Protein AF-A0A0S8FUJ8-F1 (afdb_monomer_lite)

Radius of gyration: 22.83 Å; chains: 1; bounding box: 37×49×66 Å

pLDDT: mean 75.45, std 20.71, range [38.09, 97.31]

Foldseek 3Di:
DPPVVVCCVVCVVVLVVPPDDFFWAQAFDWFWDDPVRCVVLVHDAFIFTQDGHPPGQCVVQVNDHGKTWQDKAHQGHRGPVSVRVSGTVQAQDWIWIWIADPSDIDITITGTHTDDPPPPPPPDPDPPDPDPDDPDDPVNSVVVVVVVVVVVVVVVVVVVVVVVVD

Structure (mmCIF, N/CA/C/O backbone):
data_AF-A0A0S8FUJ8-F1
#
_entry.id   AF-A0A0S8FUJ8-F1
#
loop_
_atom_site.group_PDB
_atom_site.id
_atom_site.type_symbol
_atom_site.label_atom_id
_atom_site.label_alt_id
_atom_site.label_comp_id
_atom_site.label_asym_id
_atom_site.label_entity_id
_atom_site.label_seq_id
_atom_site.pdbx_PDB_ins_code
_atom_site.Cartn_x
_atom_site.Cartn_y
_atom_site.Cartn_z
_atom_site.occupancy
_atom_site.B_iso_or_equiv
_atom_site.auth_seq_id
_atom_site.auth_comp_id
_atom_site.auth_asym_id
_atom_site.auth_atom_id
_atom_site.pdbx_PDB_model_num
ATOM 1 N N . MET A 1 1 ? -6.256 -7.601 49.699 1.00 46.50 1 MET A N 1
ATOM 2 C CA . MET A 1 1 ? -6.400 -6.475 48.744 1.00 46.50 1 MET A CA 1
ATOM 3 C C . MET A 1 1 ? -5.079 -6.134 48.022 1.00 46.50 1 MET A C 1
ATOM 5 O O . MET A 1 1 ? -4.686 -4.982 48.011 1.00 46.50 1 MET A O 1
ATOM 9 N N . ARG A 1 2 ? -4.360 -7.096 47.413 1.00 42.66 2 ARG A N 1
ATOM 10 C CA . ARG A 1 2 ? -3.079 -6.813 46.708 1.00 42.66 2 ARG A CA 1
ATOM 11 C C . ARG A 1 2 ? -3.031 -7.231 45.230 1.00 42.66 2 ARG A C 1
ATOM 13 O O . ARG A 1 2 ? -2.144 -6.788 44.520 1.00 42.66 2 ARG A O 1
ATOM 20 N N . ALA A 1 3 ? -3.993 -8.025 44.757 1.00 38.09 3 ALA A N 1
ATOM 21 C CA . ALA A 1 3 ? -4.018 -8.501 43.371 1.00 38.09 3 ALA A CA 1
ATOM 22 C C . ALA A 1 3 ? -4.646 -7.492 42.389 1.00 38.09 3 ALA A C 1
ATOM 24 O O . ALA A 1 3 ? -4.186 -7.374 41.260 1.00 38.09 3 ALA A O 1
ATOM 25 N N . ILE A 1 4 ? -5.650 -6.723 42.832 1.00 40.62 4 ILE A N 1
ATOM 26 C CA . ILE A 1 4 ? -6.388 -5.777 41.975 1.00 40.62 4 ILE A CA 1
ATOM 27 C C . ILE A 1 4 ? -5.452 -4.673 41.459 1.00 40.62 4 ILE A C 1
ATOM 29 O O . ILE A 1 4 ? -5.410 -4.412 40.265 1.00 40.62 4 ILE A O 1
ATOM 33 N N . THR A 1 5 ? -4.610 -4.106 42.327 1.00 41.88 5 THR A N 1
ATOM 34 C CA . THR A 1 5 ? -3.694 -3.010 41.973 1.00 41.88 5 THR A CA 1
ATOM 35 C C . THR A 1 5 ? -2.666 -3.402 40.908 1.00 41.88 5 THR A C 1
ATOM 37 O O . THR A 1 5 ? -2.362 -2.598 40.033 1.00 41.88 5 THR A O 1
ATOM 40 N N . ALA A 1 6 ? -2.143 -4.632 40.944 1.00 40.78 6 ALA A N 1
ATOM 41 C CA . ALA A 1 6 ? -1.142 -5.087 39.978 1.00 40.78 6 ALA A CA 1
ATOM 42 C C . ALA A 1 6 ? -1.737 -5.256 38.571 1.00 40.78 6 ALA A C 1
ATOM 44 O O . ALA A 1 6 ? -1.112 -4.859 37.589 1.00 40.78 6 ALA A O 1
ATOM 45 N N . VAL A 1 7 ? -2.966 -5.776 38.481 1.00 41.66 7 VAL A N 1
ATOM 46 C CA . VAL A 1 7 ? -3.680 -5.929 37.206 1.00 41.66 7 VAL A CA 1
ATOM 47 C C . VAL A 1 7 ? -4.051 -4.564 36.634 1.00 41.66 7 VAL A C 1
ATOM 49 O O . VAL A 1 7 ? -3.836 -4.342 35.449 1.00 41.66 7 VAL A O 1
ATOM 52 N N . THR A 1 8 ? -4.515 -3.613 37.453 1.00 50.84 8 THR A N 1
ATOM 53 C CA . THR A 1 8 ? -4.830 -2.258 36.975 1.00 50.84 8 THR A CA 1
ATOM 54 C C . THR A 1 8 ? -3.582 -1.529 36.471 1.00 50.84 8 THR A C 1
ATOM 56 O O . THR A 1 8 ? -3.623 -0.952 35.396 1.00 50.84 8 THR A O 1
ATOM 59 N N . VAL A 1 9 ? -2.444 -1.591 37.172 1.00 55.69 9 VAL A N 1
ATOM 60 C CA . VAL A 1 9 ? -1.209 -0.896 36.746 1.00 55.69 9 VAL A CA 1
ATOM 61 C C . VAL A 1 9 ? -0.618 -1.485 35.456 1.00 55.69 9 VAL A C 1
ATOM 63 O O . VAL A 1 9 ? -0.045 -0.743 34.663 1.00 55.69 9 VAL A O 1
ATOM 66 N N . LEU A 1 10 ? -0.783 -2.791 35.215 1.00 53.84 10 LEU A N 1
ATOM 67 C CA . LEU A 1 10 ? -0.338 -3.449 33.979 1.00 53.84 10 LEU A CA 1
ATOM 68 C C . LEU A 1 10 ? -1.333 -3.297 32.820 1.00 53.84 10 LEU A C 1
ATOM 70 O O . LEU A 1 10 ? -0.919 -3.092 31.680 1.00 53.84 10 LEU A O 1
ATOM 74 N N . ALA A 1 11 ? -2.635 -3.379 33.092 1.00 48.56 11 ALA A N 1
ATOM 75 C CA . ALA A 1 11 ? -3.671 -3.342 32.064 1.00 48.56 11 ALA A CA 1
ATOM 76 C C . ALA A 1 11 ? -4.066 -1.914 31.662 1.00 48.56 11 ALA A C 1
ATOM 78 O O . ALA A 1 11 ? -4.418 -1.694 30.510 1.00 48.56 11 ALA A O 1
ATOM 79 N N . PHE A 1 12 ? -3.982 -0.927 32.558 1.00 59.72 12 PHE A N 1
ATOM 80 C CA . PHE A 1 12 ? -4.395 0.458 32.288 1.00 59.72 12 PHE A CA 1
ATOM 81 C C . PHE A 1 12 ? -3.568 1.158 31.188 1.00 59.72 12 PHE A C 1
ATOM 83 O O . PHE A 1 12 ? -4.174 1.768 30.305 1.00 59.72 12 PHE A O 1
ATOM 90 N N . PRO A 1 13 ? -2.222 1.030 31.131 1.00 53.75 13 PRO A N 1
ATOM 91 C CA . PRO A 1 13 ? -1.442 1.544 30.003 1.00 53.75 13 PRO A CA 1
ATOM 92 C C . PRO A 1 13 ? -1.795 0.834 28.689 1.00 53.75 13 PRO A C 1
ATOM 94 O O . PRO A 1 13 ? -1.826 1.464 27.635 1.00 53.75 13 PRO A O 1
ATOM 97 N N . LEU A 1 14 ? -2.096 -0.468 28.755 1.00 49.81 14 LEU A N 1
ATOM 98 C CA . LEU A 1 14 ? -2.475 -1.277 27.597 1.00 49.81 14 LEU A CA 1
ATOM 99 C C . LEU A 1 14 ? -3.873 -0.906 27.072 1.00 49.81 14 LEU A C 1
ATOM 101 O O . LEU A 1 14 ? -4.075 -0.863 25.863 1.00 49.81 14 LEU A O 1
ATOM 105 N N . LEU A 1 15 ? -4.811 -0.581 27.968 1.00 53.75 15 LEU A N 1
ATOM 106 C CA . LEU A 1 15 ? -6.174 -0.149 27.645 1.00 53.75 15 LEU A CA 1
ATOM 107 C C . LEU A 1 15 ? -6.183 1.240 26.990 1.00 53.75 15 LEU A C 1
ATOM 109 O O . LEU A 1 15 ? -6.890 1.451 26.009 1.00 53.75 15 LEU A O 1
ATOM 113 N N . LEU A 1 16 ? -5.347 2.164 27.480 1.00 53.50 16 LEU A N 1
ATOM 114 C CA . LEU A 1 16 ? -5.144 3.481 26.864 1.00 53.50 16 LEU A CA 1
ATOM 115 C C . LEU A 1 16 ? -4.479 3.387 25.481 1.00 53.50 16 LEU A C 1
ATOM 117 O O . LEU A 1 16 ? -4.787 4.191 24.605 1.00 53.50 16 LEU A O 1
ATOM 121 N N . LEU A 1 17 ? -3.611 2.394 25.258 1.00 49.28 17 LEU A N 1
ATOM 122 C CA . LEU A 1 17 ? -3.077 2.077 23.925 1.00 49.28 17 LEU A CA 1
ATOM 123 C C . LEU A 1 17 ? -4.082 1.326 23.028 1.00 49.28 17 LEU A C 1
ATOM 125 O O . LEU A 1 17 ? -3.874 1.243 21.819 1.00 49.28 17 LEU A O 1
ATOM 129 N N . GLY A 1 18 ? -5.135 0.751 23.616 1.00 47.84 18 GLY A N 1
ATOM 130 C CA . GLY A 1 18 ? -6.070 -0.192 23.001 1.00 47.84 18 GLY A CA 1
ATOM 131 C C . GLY A 1 18 ? -7.392 0.411 22.526 1.00 47.84 18 GLY A C 1
ATOM 132 O O . GLY A 1 18 ? -8.315 -0.346 22.230 1.00 47.84 18 GLY A O 1
ATOM 133 N N . GLY A 1 19 ? -7.499 1.740 22.423 1.00 44.97 19 GLY A N 1
ATOM 134 C CA . GLY A 1 19 ? -8.555 2.399 21.649 1.00 44.97 19 GLY A CA 1
ATOM 135 C C . GLY A 1 19 ? -8.386 2.065 20.168 1.00 44.97 19 GLY A C 1
ATOM 136 O O . GLY A 1 19 ? -7.827 2.846 19.405 1.00 44.97 19 GLY A O 1
ATOM 137 N N . GLN A 1 20 ? -8.759 0.848 19.782 1.00 53.94 20 GLN A N 1
ATOM 138 C CA . GLN A 1 20 ? -8.547 0.344 18.438 1.00 53.94 20 GLN A CA 1
ATOM 139 C C . GLN A 1 20 ? -9.695 0.815 17.547 1.00 53.94 20 GLN A C 1
ATOM 141 O O . GLN A 1 20 ? -10.720 0.154 17.412 1.00 53.94 20 GLN A O 1
ATOM 146 N N . GLU A 1 21 ? -9.522 2.006 16.981 1.00 55.94 21 GLU A N 1
ATOM 147 C CA . GLU A 1 21 ? -10.355 2.492 15.886 1.00 55.94 21 GLU A CA 1
ATOM 148 C C . GLU A 1 21 ? -10.234 1.555 14.675 1.00 55.94 21 GLU A C 1
ATOM 150 O O . GLU A 1 21 ? -9.186 0.946 14.441 1.00 55.94 21 GLU A O 1
ATOM 155 N N . ALA A 1 22 ? -11.321 1.446 13.912 1.00 63.00 22 ALA A N 1
ATOM 156 C CA . ALA A 1 22 ? -11.386 0.747 12.638 1.00 63.00 22 ALA A CA 1
ATOM 157 C C . ALA A 1 22 ? -10.220 1.157 11.725 1.00 63.00 22 ALA A C 1
ATOM 159 O O . ALA A 1 22 ? -10.134 2.309 11.298 1.00 63.00 22 ALA A O 1
ATOM 160 N N . VAL A 1 23 ? -9.316 0.222 11.417 1.00 79.00 23 VAL A N 1
ATOM 161 C CA . VAL A 1 23 ? -8.147 0.513 10.578 1.00 79.00 23 VAL A CA 1
ATOM 162 C C . VAL A 1 23 ? -8.445 0.102 9.143 1.00 79.00 23 VAL A C 1
ATOM 164 O O . VAL A 1 23 ? -8.810 -1.047 8.876 1.00 79.00 23 VAL A O 1
ATOM 167 N N . GLY A 1 24 ? -8.249 1.023 8.202 1.00 84.94 24 GLY A N 1
ATOM 168 C CA . GLY A 1 24 ? -8.349 0.703 6.784 1.00 84.94 24 GLY A CA 1
ATOM 169 C C . GLY A 1 24 ? -7.288 -0.311 6.342 1.00 84.94 24 GLY A C 1
ATOM 170 O O . GLY A 1 24 ? -6.129 -0.298 6.773 1.00 84.94 24 GLY A O 1
ATOM 171 N N . TYR A 1 25 ? -7.702 -1.221 5.469 1.00 89.56 25 TYR A N 1
ATOM 172 C CA . TYR A 1 25 ? -6.929 -2.364 5.008 1.00 89.56 25 TYR A CA 1
ATOM 173 C C . TYR A 1 25 ? -6.922 -2.427 3.485 1.00 89.56 25 TYR A C 1
ATOM 175 O O . TYR A 1 25 ? -7.954 -2.306 2.833 1.00 89.56 25 TYR A O 1
ATOM 183 N N . LEU A 1 26 ? -5.725 -2.628 2.928 1.00 92.62 26 LEU A N 1
ATOM 184 C CA . LEU A 1 26 ? -5.493 -2.775 1.489 1.00 92.62 26 LEU A CA 1
ATOM 185 C C . LEU A 1 26 ? -5.261 -4.242 1.085 1.00 92.62 26 LEU A C 1
ATOM 187 O O . LEU A 1 26 ? -5.658 -4.650 0.001 1.00 92.62 26 LEU A O 1
ATOM 191 N N . GLY A 1 27 ? -4.642 -5.038 1.964 1.00 92.31 27 GLY A N 1
ATOM 192 C CA . GLY A 1 27 ? -4.345 -6.456 1.729 1.00 92.31 27 GLY A CA 1
ATOM 193 C C . GLY A 1 27 ? -3.166 -6.739 0.807 1.00 92.31 27 GLY A C 1
ATOM 194 O O . GLY A 1 27 ? -3.229 -7.608 -0.057 1.00 92.31 27 GLY A O 1
ATOM 195 N N . VAL A 1 28 ? -2.056 -6.040 1.041 1.00 94.62 28 VAL A N 1
ATOM 196 C CA . VAL A 1 28 ? -0.770 -6.299 0.385 1.00 94.62 28 VAL A CA 1
ATOM 197 C C . VAL A 1 28 ? 0.331 -6.526 1.414 1.00 94.62 28 VAL A C 1
ATOM 199 O O . VAL A 1 28 ? 0.330 -5.917 2.485 1.00 94.62 28 VAL A O 1
ATOM 202 N N . SER A 1 29 ? 1.285 -7.385 1.068 1.00 92.94 29 SER A N 1
ATOM 203 C CA . SER A 1 29 ? 2.597 -7.431 1.712 1.00 92.94 29 SER A CA 1
ATOM 204 C C . SER A 1 29 ? 3.590 -6.699 0.819 1.00 92.94 29 SER A C 1
ATOM 206 O O . SER A 1 29 ? 3.636 -6.947 -0.388 1.00 92.94 29 SER A O 1
ATOM 208 N N . THR A 1 30 ? 4.364 -5.787 1.401 1.00 94.06 30 THR A N 1
ATOM 209 C CA . THR A 1 30 ? 5.254 -4.899 0.648 1.00 94.06 30 THR A CA 1
ATOM 210 C C . THR A 1 30 ? 6.602 -4.740 1.333 1.00 94.06 30 THR A C 1
ATOM 212 O O . THR A 1 30 ? 6.652 -4.722 2.565 1.00 94.06 30 THR A O 1
ATOM 215 N N . HIS A 1 31 ? 7.648 -4.464 0.559 1.00 92.38 31 HIS A N 1
ATOM 216 C CA . HIS A 1 31 ? 8.916 -3.940 1.072 1.00 92.38 31 HIS A CA 1
ATOM 217 C C . HIS A 1 31 ? 9.294 -2.624 0.379 1.00 92.38 31 HIS A C 1
ATOM 219 O O . HIS A 1 31 ? 8.746 -2.263 -0.663 1.00 92.38 31 HIS A O 1
ATOM 225 N N . GLY A 1 32 ? 10.204 -1.865 0.991 1.00 91.50 32 GLY A N 1
ATOM 226 C CA . GLY A 1 32 ? 10.718 -0.625 0.406 1.00 91.50 32 GLY A CA 1
ATOM 227 C C . GLY A 1 32 ? 11.677 -0.894 -0.752 1.00 91.50 32 GLY A C 1
ATOM 228 O O . GLY A 1 32 ? 12.358 -1.915 -0.773 1.00 91.50 32 GLY A O 1
ATOM 229 N N . LEU A 1 33 ? 11.766 0.029 -1.705 1.00 91.12 33 LEU A N 1
ATOM 230 C CA . LEU A 1 33 ? 12.686 -0.113 -2.833 1.00 91.12 33 LEU A CA 1
ATOM 231 C C . LEU A 1 33 ? 14.152 0.037 -2.400 1.00 91.12 33 LEU A C 1
ATOM 233 O O . LEU A 1 33 ? 14.511 0.932 -1.634 1.00 91.12 33 LEU A O 1
ATOM 237 N N . SER A 1 34 ? 15.022 -0.806 -2.954 1.00 91.62 34 SER A N 1
ATOM 238 C CA . SER A 1 34 ? 16.472 -0.637 -2.840 1.00 91.62 34 SER A CA 1
ATOM 239 C C . SER A 1 34 ? 16.950 0.504 -3.742 1.00 91.62 34 SER A C 1
ATOM 241 O O . SER A 1 34 ? 16.268 0.895 -4.688 1.00 91.62 34 SER A O 1
ATOM 243 N N . GLU A 1 35 ? 18.143 1.037 -3.475 1.00 92.31 35 GLU A N 1
ATOM 244 C CA . GLU A 1 35 ? 18.764 2.060 -4.331 1.00 92.31 35 GLU A CA 1
ATOM 245 C C . GLU A 1 35 ? 18.879 1.592 -5.791 1.00 92.31 35 GLU A C 1
ATOM 247 O O . GLU A 1 35 ? 18.461 2.290 -6.708 1.00 92.31 35 GLU A O 1
ATOM 252 N N . ALA A 1 36 ? 19.354 0.362 -6.004 1.00 91.69 36 ALA A N 1
ATOM 253 C CA . ALA A 1 36 ? 19.497 -0.207 -7.340 1.00 91.69 36 ALA A CA 1
ATOM 254 C C . ALA A 1 36 ? 18.154 -0.311 -8.085 1.00 91.69 36 ALA A C 1
ATOM 256 O O . ALA A 1 36 ? 18.101 -0.032 -9.280 1.00 91.69 36 ALA A O 1
ATOM 257 N N . MET A 1 37 ? 17.067 -0.674 -7.391 1.00 90.50 37 MET A N 1
ATOM 258 C CA . MET A 1 37 ? 15.729 -0.727 -7.993 1.00 90.50 37 MET A CA 1
ATOM 259 C C . MET A 1 37 ? 15.228 0.660 -8.396 1.00 90.50 37 MET A C 1
ATOM 261 O O . MET A 1 37 ? 14.671 0.807 -9.480 1.00 90.50 37 MET A O 1
ATOM 265 N N . ARG A 1 38 ? 15.446 1.671 -7.549 1.00 91.44 38 ARG A N 1
ATOM 266 C CA . ARG A 1 38 ? 15.052 3.057 -7.833 1.00 91.44 38 ARG A CA 1
ATOM 267 C C . ARG A 1 38 ? 15.748 3.600 -9.076 1.00 91.44 38 ARG A C 1
ATOM 269 O O . ARG A 1 38 ? 15.081 4.113 -9.967 1.00 91.44 38 ARG A O 1
ATOM 276 N N . ILE A 1 39 ? 17.060 3.382 -9.176 1.00 91.25 39 ILE A N 1
ATOM 277 C CA . ILE A 1 39 ? 17.860 3.773 -10.344 1.00 91.25 39 ILE A CA 1
ATOM 278 C C . ILE A 1 39 ? 17.413 3.010 -11.599 1.00 91.25 39 ILE A C 1
ATOM 280 O O . ILE A 1 39 ? 17.224 3.611 -12.650 1.00 91.25 39 ILE A O 1
ATOM 284 N N . ALA A 1 40 ? 17.227 1.689 -11.508 1.00 90.19 40 ALA A N 1
ATOM 285 C CA . ALA A 1 40 ? 16.892 0.862 -12.669 1.00 90.19 40 ALA A CA 1
ATOM 286 C C . ALA A 1 40 ? 15.485 1.128 -13.231 1.00 90.19 40 ALA A C 1
ATOM 288 O O . ALA A 1 40 ? 15.250 0.907 -14.418 1.00 90.19 40 ALA A O 1
ATOM 289 N N . LEU A 1 41 ? 14.549 1.553 -12.380 1.00 88.69 41 LEU A N 1
ATOM 290 C CA . LEU A 1 41 ? 13.153 1.788 -12.749 1.00 88.69 41 LEU A CA 1
ATOM 291 C C . LEU A 1 41 ? 12.816 3.268 -12.953 1.00 88.69 41 LEU A C 1
ATOM 293 O O . LEU A 1 41 ? 11.692 3.549 -13.361 1.00 88.69 41 LEU A O 1
ATOM 297 N N . ASP A 1 42 ? 13.765 4.173 -12.691 1.00 90.31 42 ASP A N 1
ATOM 298 C CA . ASP A 1 42 ? 13.577 5.630 -12.711 1.00 90.31 42 ASP A CA 1
ATOM 299 C C . ASP A 1 42 ? 12.412 6.072 -11.801 1.00 90.31 42 ASP A C 1
ATOM 301 O O . ASP A 1 42 ? 11.466 6.748 -12.206 1.00 90.31 42 ASP A O 1
ATOM 305 N N . ILE A 1 43 ? 12.437 5.585 -10.553 1.00 89.75 43 ILE A N 1
ATOM 306 C CA . ILE A 1 43 ? 11.412 5.845 -9.534 1.00 89.75 43 ILE A CA 1
ATOM 307 C C . ILE A 1 43 ? 12.088 6.297 -8.238 1.00 89.75 43 ILE A C 1
ATOM 309 O O . ILE A 1 43 ? 12.848 5.544 -7.636 1.00 89.75 43 ILE A O 1
ATOM 313 N N . ASP A 1 44 ? 11.739 7.488 -7.750 1.00 89.62 44 ASP A N 1
ATOM 314 C CA . ASP A 1 44 ? 12.356 8.074 -6.549 1.00 89.62 44 ASP A CA 1
ATOM 315 C C . ASP A 1 44 ? 11.947 7.382 -5.239 1.00 89.62 44 ASP A C 1
ATOM 317 O O . ASP A 1 44 ? 12.724 7.303 -4.282 1.00 89.62 44 ASP A O 1
ATOM 321 N N . HIS A 1 45 ? 10.699 6.916 -5.170 1.00 92.31 45 HIS A N 1
ATOM 322 C CA . HIS A 1 45 ? 10.063 6.429 -3.951 1.00 92.31 45 HIS A CA 1
ATOM 323 C C . HIS A 1 45 ? 8.975 5.404 -4.261 1.00 92.31 45 HIS A C 1
ATOM 325 O O . HIS A 1 45 ? 8.415 5.377 -5.354 1.00 92.31 45 HIS A O 1
ATOM 331 N N . GLY A 1 46 ? 8.656 4.566 -3.282 1.00 94.31 46 GLY A N 1
ATOM 332 C CA . GLY A 1 46 ? 7.609 3.570 -3.428 1.00 94.31 46 GLY A CA 1
ATOM 333 C C . GLY A 1 46 ? 7.819 2.376 -2.521 1.00 94.31 46 GLY A C 1
ATOM 334 O O . GLY A 1 46 ? 8.877 2.188 -1.911 1.00 94.31 46 GLY A O 1
ATOM 335 N N . VAL A 1 47 ? 6.808 1.521 -2.498 1.00 96.38 47 VAL A N 1
ATOM 336 C CA . VAL A 1 47 ? 6.913 0.169 -1.955 1.00 96.38 47 VAL A CA 1
ATOM 337 C C . VAL A 1 47 ? 6.520 -0.834 -3.025 1.00 96.38 47 VAL A C 1
ATOM 339 O O . VAL A 1 47 ? 5.539 -0.631 -3.740 1.00 96.38 47 VAL A O 1
ATOM 342 N N . ILE A 1 48 ? 7.291 -1.907 -3.149 1.00 95.75 48 ILE A N 1
ATOM 343 C CA . ILE A 1 48 ? 7.011 -2.987 -4.093 1.00 95.75 48 ILE A CA 1
ATOM 344 C C . ILE A 1 48 ? 6.130 -4.044 -3.429 1.00 95.75 48 ILE A C 1
ATOM 346 O O . ILE A 1 48 ? 6.332 -4.404 -2.267 1.00 95.75 48 ILE A O 1
ATOM 350 N N . VAL A 1 49 ? 5.136 -4.525 -4.169 1.00 96.81 49 VAL A N 1
ATOM 351 C CA . VAL A 1 49 ? 4.193 -5.558 -3.743 1.00 96.81 49 VAL A CA 1
ATOM 352 C C . VAL A 1 49 ? 4.837 -6.930 -3.907 1.00 96.81 49 VAL A C 1
ATOM 354 O O . VAL A 1 49 ? 5.112 -7.372 -5.020 1.00 96.81 49 VAL A O 1
ATOM 357 N N . GLU A 1 50 ? 5.042 -7.630 -2.795 1.00 95.69 50 GLU A N 1
ATOM 358 C CA . GLU A 1 50 ? 5.536 -9.015 -2.777 1.00 95.69 50 GLU A CA 1
ATOM 359 C C . GLU A 1 50 ? 4.401 -10.030 -2.855 1.00 95.69 50 GLU A C 1
ATOM 361 O O . GLU A 1 50 ? 4.558 -11.125 -3.392 1.00 95.69 50 GLU A O 1
ATOM 366 N N . ARG A 1 51 ? 3.258 -9.682 -2.259 1.00 95.06 51 ARG A N 1
ATOM 367 C CA . ARG A 1 51 ? 2.090 -10.551 -2.173 1.00 95.06 51 ARG A CA 1
ATOM 368 C C . ARG A 1 51 ? 0.823 -9.718 -2.129 1.00 95.06 51 ARG A C 1
ATOM 370 O O . ARG A 1 51 ? 0.756 -8.723 -1.408 1.00 95.06 51 ARG A O 1
ATOM 377 N N . VAL A 1 52 ? -0.193 -10.197 -2.829 1.00 96.19 52 VAL A N 1
ATOM 378 C CA . VAL A 1 52 ? -1.573 -9.732 -2.710 1.00 96.19 52 VAL A CA 1
ATOM 379 C C . VAL A 1 52 ? -2.348 -10.799 -1.941 1.00 96.19 52 VAL A C 1
ATOM 381 O O . VAL A 1 52 ? -2.157 -11.989 -2.183 1.00 96.19 52 VAL A O 1
ATOM 384 N N . HIS A 1 53 ? -3.123 -10.386 -0.941 1.00 93.50 53 HIS A N 1
ATOM 385 C CA . HIS A 1 53 ? -3.913 -11.304 -0.116 1.00 93.50 53 HIS A CA 1
ATOM 386 C C . HIS A 1 53 ? -5.211 -11.642 -0.861 1.00 93.50 53 HIS A C 1
ATOM 388 O O . HIS A 1 53 ? -5.800 -10.752 -1.476 1.00 93.50 53 HIS A O 1
ATOM 394 N N . GLU A 1 54 ? -5.651 -12.897 -0.802 1.00 91.69 54 GLU A N 1
ATOM 395 C CA . GLU A 1 54 ? -6.920 -13.331 -1.403 1.00 91.69 54 GLU A CA 1
ATOM 396 C C . GLU A 1 54 ? -8.107 -12.581 -0.776 1.00 91.69 54 GLU A C 1
ATOM 398 O O . GLU A 1 54 ? -8.064 -12.191 0.397 1.00 91.69 54 GLU A O 1
ATOM 403 N N . ASP A 1 55 ? -9.140 -12.325 -1.579 1.00 90.12 55 ASP A N 1
ATOM 404 C CA . ASP A 1 55 ? -10.361 -11.583 -1.238 1.00 90.12 55 ASP A CA 1
ATOM 405 C C . ASP A 1 55 ? -10.136 -10.133 -0.766 1.00 90.12 55 ASP A C 1
ATOM 407 O O . ASP A 1 55 ? -11.062 -9.450 -0.294 1.00 90.12 55 ASP A O 1
ATOM 411 N N . SER A 1 56 ? -8.919 -9.614 -0.938 1.00 93.81 56 SER A N 1
ATOM 412 C CA . SER A 1 56 ? -8.538 -8.284 -0.475 1.00 93.81 56 SER A CA 1
ATOM 413 C C . SER A 1 56 ? -9.004 -7.150 -1.396 1.00 93.81 56 SER A C 1
ATOM 415 O O . SER A 1 56 ? -9.252 -7.346 -2.590 1.00 93.81 56 SER A O 1
ATOM 417 N N . PRO A 1 57 ? -9.067 -5.911 -0.874 1.00 95.00 57 PRO A N 1
ATOM 418 C CA . PRO A 1 57 ? -9.239 -4.709 -1.689 1.00 95.00 57 PRO A CA 1
ATOM 419 C C . PRO A 1 57 ? -8.242 -4.582 -2.844 1.00 95.00 57 PRO A C 1
ATOM 421 O O . PRO A 1 57 ? -8.629 -4.219 -3.955 1.00 95.00 57 PRO A O 1
ATOM 424 N N . ALA A 1 58 ? -6.968 -4.897 -2.602 1.00 95.81 58 ALA A N 1
ATOM 425 C CA . ALA A 1 58 ? -5.929 -4.850 -3.622 1.00 95.81 58 ALA A CA 1
ATOM 426 C C . ALA A 1 58 ? -6.164 -5.873 -4.740 1.00 95.81 58 ALA A C 1
ATOM 428 O O . ALA A 1 58 ? -6.038 -5.525 -5.915 1.00 95.81 58 ALA A O 1
ATOM 429 N N . GLU A 1 59 ? -6.563 -7.101 -4.401 1.00 96.00 59 GLU A N 1
ATOM 430 C CA . GLU A 1 59 ? -6.902 -8.123 -5.397 1.00 96.00 59 GLU A CA 1
ATOM 431 C C . GLU A 1 59 ? -8.085 -7.680 -6.263 1.00 96.00 59 GLU A C 1
ATOM 433 O O . GLU A 1 59 ? -7.997 -7.681 -7.492 1.00 96.00 59 GLU A O 1
ATOM 438 N N . LYS A 1 60 ? -9.160 -7.189 -5.634 1.00 95.44 60 LYS A N 1
ATOM 439 C CA . LYS A 1 60 ? -10.359 -6.683 -6.327 1.00 95.44 60 LYS A CA 1
ATOM 440 C C . LYS A 1 60 ? -10.055 -5.491 -7.240 1.00 95.44 60 LYS A C 1
ATOM 442 O O . LYS A 1 60 ? -10.720 -5.304 -8.256 1.00 95.44 60 LYS A O 1
ATOM 447 N N . ALA A 1 61 ? -9.036 -4.697 -6.910 1.00 95.12 61 ALA A N 1
ATOM 448 C CA . ALA A 1 61 ? -8.541 -3.602 -7.744 1.00 95.12 61 ALA A CA 1
ATOM 449 C C . ALA A 1 61 ? -7.599 -4.051 -8.887 1.00 95.12 61 ALA A C 1
ATOM 451 O O . ALA A 1 61 ? -7.214 -3.246 -9.753 1.00 95.12 61 ALA A O 1
ATOM 452 N N . GLY A 1 62 ? -7.222 -5.331 -8.918 1.00 95.69 62 GLY A N 1
ATOM 453 C CA . GLY A 1 62 ? -6.294 -5.902 -9.890 1.00 95.69 62 GLY A CA 1
ATOM 454 C C . GLY A 1 62 ? -4.848 -5.461 -9.668 1.00 95.69 62 GLY A C 1
ATOM 455 O O . GLY A 1 62 ? -4.133 -5.195 -10.642 1.00 95.69 62 GLY A O 1
ATOM 456 N N . VAL A 1 63 ? -4.443 -5.302 -8.406 1.00 97.06 63 VAL A N 1
ATOM 457 C CA . VAL A 1 63 ? -3.032 -5.186 -8.013 1.00 97.06 63 VAL A CA 1
ATOM 458 C C . VAL A 1 63 ? -2.357 -6.535 -8.220 1.00 97.06 63 VAL A C 1
ATOM 460 O O . VAL A 1 63 ? -2.956 -7.579 -7.977 1.00 97.06 63 VAL A O 1
ATOM 463 N N . GLU A 1 64 ? -1.108 -6.511 -8.663 1.00 97.06 64 GLU A N 1
ATOM 464 C CA . GLU A 1 64 ? -0.314 -7.706 -8.933 1.00 97.06 64 GLU A CA 1
ATOM 465 C C . GLU A 1 64 ? 1.016 -7.661 -8.177 1.00 97.06 64 GLU A C 1
ATOM 467 O O . GLU A 1 64 ? 1.517 -6.603 -7.787 1.00 97.06 64 GLU A O 1
ATOM 472 N N . VAL A 1 65 ? 1.614 -8.837 -7.988 1.00 96.81 65 VAL A N 1
ATOM 473 C CA . VAL A 1 65 ? 2.980 -8.951 -7.471 1.00 96.81 65 VAL A CA 1
ATOM 474 C C . VAL A 1 65 ? 3.949 -8.257 -8.432 1.00 96.81 65 VAL A C 1
ATOM 476 O O . VAL A 1 65 ? 3.879 -8.443 -9.647 1.00 96.81 65 VAL A O 1
ATOM 479 N N . GLY A 1 66 ? 4.863 -7.464 -7.876 1.00 94.62 66 GLY A N 1
ATOM 480 C CA . GLY A 1 66 ? 5.808 -6.642 -8.630 1.00 94.62 66 GLY A CA 1
ATOM 481 C C . GLY A 1 66 ? 5.302 -5.236 -8.963 1.00 94.62 66 GLY A C 1
ATOM 482 O O . GLY A 1 66 ? 6.071 -4.444 -9.508 1.00 94.62 66 GLY A O 1
ATOM 483 N N . ASP A 1 67 ? 4.057 -4.895 -8.620 1.00 96.81 67 ASP A N 1
ATOM 484 C CA . ASP A 1 67 ? 3.603 -3.506 -8.658 1.00 96.81 67 ASP A CA 1
ATOM 485 C C . ASP A 1 67 ? 4.355 -2.659 -7.637 1.00 96.81 67 ASP A C 1
ATOM 487 O O . ASP A 1 67 ? 4.620 -3.098 -6.519 1.00 96.81 67 ASP A O 1
ATOM 491 N N . ILE A 1 68 ? 4.649 -1.415 -8.002 1.00 96.94 68 ILE A N 1
ATOM 492 C CA . ILE A 1 68 ? 5.238 -0.436 -7.090 1.00 96.94 68 ILE A CA 1
ATOM 493 C C . ILE A 1 68 ? 4.194 0.618 -6.774 1.00 96.94 68 ILE A C 1
ATOM 495 O O . ILE A 1 68 ? 3.791 1.370 -7.657 1.00 96.94 68 ILE A O 1
ATOM 499 N N . ILE A 1 69 ? 3.767 0.690 -5.519 1.00 97.31 69 ILE A N 1
ATOM 500 C CA . ILE A 1 69 ? 2.815 1.691 -5.037 1.00 97.31 69 ILE A CA 1
ATOM 501 C C . ILE A 1 69 ? 3.599 2.942 -4.655 1.00 97.31 69 ILE A C 1
ATOM 503 O O . ILE A 1 69 ? 4.494 2.873 -3.813 1.00 97.31 69 ILE A O 1
ATOM 507 N N . THR A 1 70 ? 3.251 4.079 -5.253 1.00 96.50 70 THR A N 1
ATOM 508 C CA . THR A 1 70 ? 3.959 5.352 -5.027 1.00 96.50 70 THR A CA 1
ATOM 509 C C . THR A 1 70 ? 3.081 6.425 -4.398 1.00 96.50 70 THR A C 1
ATOM 511 O O . THR A 1 70 ? 3.595 7.325 -3.737 1.00 96.50 70 THR A O 1
ATOM 514 N N . LYS A 1 71 ? 1.753 6.339 -4.549 1.00 96.75 71 LYS A N 1
ATOM 515 C CA . LYS A 1 71 ? 0.826 7.346 -4.015 1.00 96.75 71 LYS A CA 1
ATOM 516 C C . LYS A 1 71 ? -0.563 6.760 -3.743 1.00 96.75 71 LYS A C 1
ATOM 518 O O . LYS A 1 71 ? -1.037 5.933 -4.524 1.00 96.75 71 LYS A O 1
ATOM 523 N N . ILE A 1 72 ? -1.210 7.206 -2.669 1.00 95.81 72 ILE A N 1
ATOM 524 C CA . ILE A 1 72 ? -2.618 6.936 -2.333 1.00 95.81 72 ILE A CA 1
ATOM 525 C C . ILE A 1 72 ? -3.315 8.291 -2.180 1.00 95.81 72 ILE A C 1
ATOM 527 O O . ILE A 1 72 ? -2.968 9.054 -1.287 1.00 95.81 72 ILE A O 1
ATOM 531 N N . ASP A 1 73 ? -4.264 8.602 -3.059 1.00 93.81 73 ASP A N 1
ATOM 532 C CA . ASP A 1 73 ? -4.860 9.935 -3.224 1.00 93.81 73 ASP A CA 1
ATOM 533 C C . ASP A 1 73 ? -3.800 11.023 -3.317 1.00 93.81 73 ASP A C 1
ATOM 535 O O . ASP A 1 73 ? -3.135 11.083 -4.344 1.00 93.81 73 ASP A O 1
ATOM 539 N N . ASP A 1 74 ? -3.615 11.832 -2.271 1.00 92.56 74 ASP A N 1
ATOM 540 C CA . ASP A 1 74 ? -2.605 12.885 -2.173 1.00 92.56 74 ASP A CA 1
ATOM 541 C C . ASP A 1 74 ? -1.354 12.481 -1.377 1.00 92.56 74 ASP A C 1
ATOM 543 O O . ASP A 1 74 ? -0.323 13.152 -1.477 1.00 92.56 74 ASP A O 1
ATOM 547 N N . ASP A 1 75 ? -1.395 11.344 -0.682 1.00 93.44 75 ASP A N 1
ATOM 548 C CA . ASP A 1 75 ? -0.342 10.868 0.211 1.00 93.44 75 ASP A CA 1
ATOM 549 C C . ASP A 1 75 ? 0.747 10.095 -0.544 1.00 93.44 75 ASP A C 1
ATOM 551 O O . ASP A 1 75 ? 0.499 9.050 -1.155 1.00 93.44 75 ASP A O 1
ATOM 555 N N . LEU A 1 76 ? 1.986 10.590 -0.474 1.00 94.75 76 LEU A N 1
ATOM 556 C CA . LEU A 1 76 ? 3.154 9.909 -1.035 1.00 94.75 76 LEU A CA 1
ATOM 557 C C . LEU A 1 76 ? 3.521 8.673 -0.208 1.00 94.75 76 LEU A C 1
ATOM 559 O O . LEU A 1 76 ? 3.666 8.729 1.017 1.00 94.75 76 LEU A O 1
ATOM 563 N N . VAL A 1 77 ? 3.740 7.559 -0.900 1.00 95.44 77 VAL A N 1
ATOM 564 C CA . VAL A 1 77 ? 4.114 6.280 -0.298 1.00 95.44 77 VAL A CA 1
ATOM 565 C C . VAL A 1 77 ? 5.613 6.073 -0.464 1.00 95.44 77 VAL A C 1
ATOM 567 O O . VAL A 1 77 ? 6.076 5.483 -1.433 1.00 95.44 77 VAL A O 1
ATOM 570 N N . ASN A 1 78 ? 6.383 6.571 0.501 1.00 91.50 78 ASN A N 1
ATOM 571 C CA . ASN A 1 78 ? 7.845 6.441 0.482 1.00 91.50 78 ASN A CA 1
ATOM 572 C C . ASN A 1 78 ? 8.341 5.141 1.121 1.00 91.50 78 ASN A C 1
ATOM 574 O O . ASN A 1 78 ? 9.415 4.650 0.789 1.00 91.50 78 ASN A O 1
ATOM 578 N N . ASP A 1 79 ? 7.570 4.607 2.065 1.00 89.00 79 ASP A N 1
ATOM 579 C CA . ASP A 1 79 ? 7.889 3.392 2.795 1.00 89.00 79 ASP A CA 1
ATOM 580 C C . ASP A 1 79 ? 6.607 2.683 3.260 1.00 89.00 79 ASP A C 1
ATOM 582 O O . ASP A 1 79 ? 5.482 3.172 3.104 1.00 89.00 79 ASP A O 1
ATOM 586 N N . TYR A 1 80 ? 6.782 1.513 3.875 1.00 85.88 80 TYR A N 1
ATOM 587 C CA . TYR A 1 80 ? 5.673 0.732 4.419 1.00 85.88 80 TYR A CA 1
ATOM 588 C C . TYR A 1 80 ? 4.872 1.500 5.486 1.00 85.88 80 TYR A C 1
ATOM 590 O O . TYR A 1 80 ? 3.654 1.347 5.589 1.00 85.88 80 TYR A O 1
ATOM 598 N N . LYS A 1 81 ? 5.526 2.358 6.280 1.00 87.81 81 LYS A N 1
ATOM 599 C CA . LYS A 1 81 ? 4.856 3.143 7.327 1.00 87.81 81 LYS A CA 1
ATOM 600 C C . LYS A 1 81 ? 3.982 4.241 6.725 1.00 87.81 81 LYS A C 1
ATOM 602 O O . LYS A 1 81 ? 2.952 4.572 7.308 1.00 87.81 81 LYS A O 1
ATOM 607 N N . ALA A 1 82 ? 4.391 4.831 5.608 1.00 90.81 82 ALA A N 1
ATOM 608 C CA . ALA A 1 82 ? 3.628 5.804 4.843 1.00 90.81 82 ALA A CA 1
ATOM 609 C C . ALA A 1 82 ? 2.404 5.136 4.218 1.00 90.81 82 ALA A C 1
ATOM 611 O O . ALA A 1 82 ? 1.299 5.625 4.430 1.00 90.81 82 ALA A O 1
ATOM 612 N N . LEU A 1 83 ? 2.575 3.966 3.584 1.00 91.50 83 LEU A N 1
ATOM 613 C CA . LEU A 1 83 ? 1.449 3.180 3.070 1.00 91.50 83 LEU A CA 1
ATOM 614 C C . LEU A 1 83 ? 0.438 2.878 4.180 1.00 91.50 83 LEU A C 1
ATOM 616 O O . LEU A 1 83 ? -0.748 3.157 4.030 1.00 91.50 83 LEU A O 1
ATOM 620 N N . LYS A 1 84 ? 0.914 2.359 5.321 1.00 89.44 84 LYS A N 1
ATOM 621 C CA . LYS A 1 84 ? 0.058 2.033 6.467 1.00 89.44 84 LYS A CA 1
ATOM 622 C C . LYS A 1 84 ? -0.715 3.256 6.966 1.00 89.44 84 LYS A C 1
ATOM 624 O O . LYS A 1 84 ? -1.900 3.135 7.245 1.00 89.44 84 LYS A O 1
ATOM 629 N N . ARG A 1 85 ? -0.070 4.420 7.081 1.00 88.88 85 ARG A N 1
ATOM 630 C CA . ARG A 1 85 ? -0.730 5.664 7.514 1.00 88.88 85 ARG A CA 1
ATOM 631 C C . ARG A 1 85 ? -1.772 6.152 6.511 1.00 88.88 85 ARG A C 1
ATOM 633 O O . ARG A 1 85 ? -2.850 6.540 6.941 1.00 88.88 85 ARG A O 1
ATOM 640 N N . ALA A 1 86 ? -1.470 6.083 5.215 1.00 89.81 86 ALA A N 1
ATOM 641 C CA . ALA A 1 86 ? -2.374 6.523 4.154 1.00 89.81 86 ALA A CA 1
ATOM 642 C C . ALA A 1 86 ? -3.684 5.717 4.120 1.00 89.81 86 ALA A C 1
ATOM 644 O O . ALA A 1 86 ? -4.731 6.256 3.779 1.00 89.81 86 ALA A O 1
ATOM 645 N N . VAL A 1 87 ? -3.640 4.436 4.506 1.00 91.06 87 VAL A N 1
ATOM 646 C CA . VAL A 1 87 ? -4.835 3.575 4.535 1.00 91.06 87 VAL A CA 1
ATOM 647 C C . VAL A 1 87 ? -5.516 3.528 5.905 1.00 91.06 87 VAL A C 1
ATOM 649 O O . VAL A 1 87 ? -6.724 3.340 5.966 1.00 91.06 87 VAL A O 1
ATOM 652 N N . ALA A 1 88 ? -4.776 3.708 7.006 1.00 84.81 88 ALA A N 1
ATOM 653 C CA . ALA A 1 88 ? -5.268 3.422 8.354 1.00 84.81 88 ALA A CA 1
ATOM 654 C C . ALA A 1 88 ? -6.532 4.202 8.743 1.00 84.81 88 ALA A C 1
ATOM 656 O O . ALA A 1 88 ? -7.437 3.610 9.316 1.00 84.81 88 ALA A O 1
ATOM 657 N N . ALA A 1 89 ? -6.609 5.492 8.414 1.00 80.94 89 ALA A N 1
ATOM 658 C CA . ALA A 1 89 ? -7.719 6.363 8.812 1.00 80.94 89 ALA A CA 1
ATOM 659 C C . ALA A 1 89 ? -8.911 6.348 7.832 1.00 80.94 89 ALA A C 1
ATOM 661 O O . ALA A 1 89 ? -9.803 7.184 7.952 1.00 80.94 89 ALA A O 1
ATOM 662 N N . ARG A 1 90 ? -8.908 5.445 6.840 1.00 85.69 90 ARG A N 1
ATOM 663 C CA . ARG A 1 90 ? -9.865 5.437 5.720 1.00 85.69 90 ARG A CA 1
ATOM 664 C C . ARG A 1 90 ? -10.564 4.078 5.514 1.00 85.69 90 ARG A C 1
ATOM 666 O O . ARG A 1 90 ? -10.547 3.542 4.403 1.00 85.69 90 ARG A O 1
ATOM 673 N N . PRO A 1 91 ? -11.141 3.443 6.552 1.00 87.25 91 PRO A N 1
ATOM 674 C CA . PRO A 1 91 ? -11.891 2.203 6.364 1.00 87.25 91 PRO A CA 1
ATOM 675 C C . PRO A 1 91 ? -13.119 2.441 5.470 1.00 87.25 91 PRO A C 1
ATOM 677 O O . PRO A 1 91 ? -13.810 3.447 5.608 1.00 87.25 91 PRO A O 1
ATOM 680 N N . ASN A 1 92 ? -13.407 1.503 4.562 1.00 90.06 92 ASN A N 1
ATOM 681 C CA . ASN A 1 92 ? -14.562 1.537 3.648 1.00 90.06 92 ASN A CA 1
ATOM 682 C C . ASN A 1 92 ? -14.566 2.702 2.635 1.00 90.06 92 ASN A C 1
ATOM 684 O O . ASN A 1 92 ? -15.539 2.886 1.901 1.00 90.06 92 ASN A O 1
ATOM 688 N N . GLU A 1 93 ? -13.475 3.464 2.545 1.00 93.12 93 GLU A N 1
ATOM 689 C CA . GLU A 1 93 ? -13.336 4.583 1.618 1.00 93.12 93 GLU A CA 1
ATOM 690 C C . GLU A 1 93 ? -12.780 4.134 0.261 1.00 93.12 93 GLU A C 1
ATOM 692 O O . GLU A 1 93 ? -11.978 3.200 0.159 1.00 93.12 93 GLU A O 1
ATOM 697 N N . ARG A 1 94 ? -13.202 4.814 -0.810 1.00 94.94 94 ARG A N 1
ATOM 698 C CA . ARG A 1 94 ? -12.667 4.613 -2.158 1.00 94.94 94 ARG A CA 1
ATOM 699 C C . ARG A 1 94 ? -11.544 5.610 -2.428 1.00 94.94 94 ARG A C 1
ATOM 701 O O . ARG A 1 94 ? -11.809 6.798 -2.548 1.00 94.94 94 ARG A O 1
ATOM 708 N N . VAL A 1 95 ? -10.335 5.096 -2.619 1.00 95.19 95 VAL A N 1
ATOM 709 C CA . VAL A 1 95 ? -9.105 5.869 -2.830 1.00 95.19 95 VAL A CA 1
ATOM 710 C C . VAL A 1 95 ? -8.528 5.635 -4.228 1.00 95.19 95 VAL A C 1
ATOM 712 O O . VAL A 1 95 ? -8.715 4.574 -4.835 1.00 95.19 95 VAL A O 1
ATOM 715 N N . SER A 1 96 ? -7.806 6.618 -4.757 1.00 96.81 96 SER A N 1
ATOM 716 C CA . SER A 1 96 ? -7.048 6.541 -6.005 1.00 96.81 96 SER A CA 1
ATOM 717 C C . SER A 1 96 ? -5.596 6.159 -5.723 1.00 96.81 96 SER A C 1
ATOM 719 O O . SER A 1 96 ? -4.793 6.970 -5.270 1.00 96.81 96 SER A O 1
ATOM 721 N N . MET A 1 97 ? -5.217 4.930 -6.047 1.00 97.00 97 MET A N 1
ATOM 722 C CA . MET A 1 97 ? -3.859 4.426 -5.891 1.00 97.00 97 MET A CA 1
ATOM 723 C C . MET A 1 97 ? -3.059 4.563 -7.186 1.00 97.00 97 MET A C 1
ATOM 725 O O . MET A 1 97 ? -3.443 4.048 -8.235 1.00 97.00 97 MET A O 1
ATOM 729 N N . THR A 1 98 ? -1.904 5.212 -7.102 1.00 97.25 98 THR A N 1
ATOM 730 C CA . THR A 1 98 ? -0.929 5.267 -8.190 1.00 97.25 98 THR A CA 1
ATOM 731 C C . THR A 1 98 ? 0.067 4.126 -8.046 1.00 97.25 98 THR A C 1
ATOM 733 O O . THR A 1 98 ? 0.729 4.003 -7.011 1.00 97.25 98 THR A O 1
ATOM 736 N N . ILE A 1 99 ? 0.207 3.334 -9.107 1.00 97.12 99 ILE A N 1
ATOM 737 C CA . ILE A 1 99 ? 1.176 2.242 -9.191 1.00 97.12 99 ILE A CA 1
ATOM 738 C C . ILE A 1 99 ? 2.081 2.387 -10.413 1.00 97.12 99 ILE A C 1
ATOM 740 O O . ILE A 1 99 ? 1.704 2.997 -11.414 1.00 97.12 99 ILE A O 1
ATOM 744 N N . TYR A 1 100 ? 3.252 1.768 -10.356 1.00 95.81 100 TYR A N 1
ATOM 745 C CA . TYR A 1 100 ? 4.112 1.526 -11.504 1.00 95.81 100 TYR A CA 1
ATOM 746 C C . TYR A 1 100 ? 4.161 0.031 -11.788 1.00 95.81 100 TYR A C 1
ATOM 748 O O . TYR A 1 100 ? 4.519 -0.763 -10.920 1.00 95.81 100 TYR A O 1
ATOM 756 N N . ARG A 1 101 ? 3.822 -0.341 -13.024 1.00 94.75 101 ARG A N 1
ATOM 757 C CA . ARG A 1 101 ? 3.873 -1.720 -13.516 1.00 94.75 101 ARG A CA 1
ATOM 758 C C . ARG A 1 101 ? 4.632 -1.741 -14.830 1.00 94.75 101 ARG A C 1
ATOM 760 O O . ARG A 1 101 ? 4.224 -1.090 -15.792 1.00 94.75 101 ARG A O 1
ATOM 767 N N . ARG A 1 102 ? 5.737 -2.492 -14.882 1.00 89.88 102 ARG A N 1
ATOM 768 C CA . ARG A 1 102 ? 6.591 -2.612 -16.083 1.00 89.88 102 ARG A CA 1
ATOM 769 C C . ARG A 1 102 ? 6.993 -1.237 -16.654 1.00 89.88 102 ARG A C 1
ATOM 771 O O . ARG A 1 102 ? 6.864 -0.995 -17.852 1.00 89.88 102 ARG A O 1
ATOM 778 N N . GLY A 1 103 ? 7.393 -0.314 -15.775 1.00 88.00 103 GLY A N 1
ATOM 779 C CA . GLY A 1 103 ? 7.819 1.045 -16.137 1.00 88.00 103 GLY A CA 1
ATOM 780 C C . GLY A 1 103 ? 6.694 2.012 -16.525 1.00 88.00 103 GLY A C 1
ATOM 781 O O . GLY A 1 103 ? 6.968 3.157 -16.867 1.00 88.00 103 GLY A O 1
ATOM 782 N N . LYS A 1 104 ? 5.421 1.596 -16.477 1.00 92.19 104 LYS A N 1
ATOM 783 C CA . LYS A 1 104 ? 4.279 2.473 -16.768 1.00 92.19 104 LYS A CA 1
ATOM 784 C C . LYS A 1 104 ? 3.552 2.860 -15.493 1.00 92.19 104 LYS A C 1
ATOM 786 O O . LYS A 1 104 ? 3.208 1.995 -14.689 1.00 92.19 104 LYS A O 1
ATOM 791 N N . LYS A 1 105 ? 3.258 4.153 -15.363 1.00 94.81 105 LYS A N 1
ATOM 792 C CA . LYS A 1 105 ? 2.403 4.697 -14.309 1.00 94.81 105 LYS A CA 1
ATOM 793 C C . LYS A 1 105 ? 0.937 4.381 -14.612 1.00 94.81 105 LYS A C 1
ATOM 795 O O . LYS A 1 105 ? 0.448 4.699 -15.695 1.00 94.81 105 LYS A O 1
ATOM 800 N N . LEU A 1 106 ? 0.239 3.775 -13.659 1.00 96.25 106 LEU A N 1
ATOM 801 C CA . LEU A 1 106 ? -1.182 3.439 -13.725 1.00 96.25 106 LEU A CA 1
ATOM 802 C C . LEU A 1 106 ? -1.896 4.019 -12.501 1.00 96.25 106 LEU A C 1
ATOM 804 O O . LEU A 1 106 ? -1.319 4.088 -11.418 1.00 96.25 106 LEU A O 1
ATOM 808 N N . SER A 1 107 ? -3.161 4.402 -12.670 1.00 96.75 107 SER A N 1
ATOM 809 C CA . SER A 1 107 ? -4.040 4.769 -11.559 1.00 96.75 107 SER A CA 1
ATOM 810 C C . SER A 1 107 ? -5.125 3.708 -11.387 1.00 96.75 107 SER A C 1
ATOM 812 O O . SER A 1 107 ? -5.728 3.262 -12.368 1.00 96.75 107 SER A O 1
ATOM 814 N N . LYS A 1 108 ? -5.347 3.276 -10.148 1.00 96.12 108 LYS A N 1
ATOM 815 C CA . LYS A 1 108 ? -6.298 2.236 -9.756 1.00 96.12 108 LYS A CA 1
ATOM 816 C C . LYS A 1 108 ? -7.192 2.770 -8.648 1.00 96.12 108 LYS A C 1
ATOM 818 O O . LYS A 1 108 ? -6.704 3.182 -7.605 1.00 96.12 108 LYS A O 1
ATOM 823 N N . ALA A 1 109 ? -8.502 2.723 -8.853 1.00 95.88 109 ALA A N 1
ATOM 824 C CA . ALA A 1 109 ? -9.445 2.989 -7.777 1.00 95.88 109 ALA A CA 1
ATOM 825 C C . ALA A 1 109 ? -9.580 1.743 -6.892 1.00 95.88 109 ALA A C 1
ATOM 827 O O . ALA A 1 109 ? -9.846 0.657 -7.412 1.00 95.88 109 ALA A O 1
ATOM 828 N N . VAL A 1 110 ? -9.427 1.905 -5.581 1.00 95.06 110 VAL A N 1
ATOM 829 C CA . VAL A 1 110 ? -9.506 0.819 -4.596 1.00 95.06 110 VAL A CA 1
ATOM 830 C C . VAL A 1 110 ? -10.474 1.210 -3.493 1.00 95.06 110 VAL A C 1
ATOM 832 O O . VAL A 1 110 ? -10.381 2.312 -2.968 1.00 95.06 110 VAL A O 1
ATOM 835 N N . THR A 1 111 ? -11.389 0.319 -3.123 1.00 94.50 111 THR A N 1
ATOM 836 C CA . THR A 1 111 ? -12.225 0.497 -1.929 1.00 94.50 111 THR A CA 1
ATOM 837 C C . THR A 1 111 ? -11.572 -0.235 -0.770 1.00 94.50 111 THR A C 1
ATOM 839 O O . THR A 1 111 ? -11.562 -1.464 -0.758 1.00 94.50 111 THR A O 1
ATOM 842 N N . LEU A 1 112 ? -11.001 0.516 0.170 1.00 92.25 112 LEU A N 1
ATOM 843 C CA . LEU A 1 112 ? -10.367 -0.028 1.368 1.00 92.25 112 LEU A CA 1
ATOM 844 C C . LEU A 1 112 ? -11.411 -0.755 2.208 1.00 92.25 112 LEU A C 1
ATOM 846 O O . LEU A 1 112 ? -12.549 -0.308 2.295 1.00 92.25 112 LEU A O 1
ATOM 850 N N . SER A 1 113 ? -11.038 -1.862 2.838 1.00 86.25 113 SER A N 1
ATOM 851 C CA . SER A 1 113 ? -11.930 -2.537 3.778 1.00 86.25 113 SER A CA 1
ATOM 852 C C . SER A 1 113 ? -11.54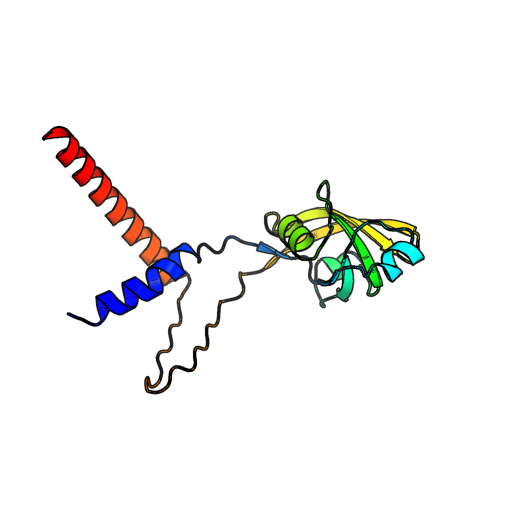1 -2.189 5.201 1.00 86.25 113 SER A C 1
ATOM 854 O O . SER A 1 113 ? -10.394 -1.857 5.493 1.00 86.25 113 SER A O 1
ATOM 856 N N . GLU A 1 114 ? -12.491 -2.294 6.105 1.00 82.81 114 GLU A N 1
ATOM 857 C CA . GLU A 1 114 ? -12.203 -2.299 7.526 1.00 82.81 114 GLU A CA 1
ATOM 858 C C . GLU A 1 114 ? -11.539 -3.623 7.911 1.00 82.81 114 GLU A C 1
ATOM 860 O O . GLU A 1 114 ? -12.008 -4.704 7.541 1.00 82.81 114 GLU A O 1
ATOM 865 N N . ARG A 1 115 ? -10.412 -3.550 8.619 1.00 69.94 115 ARG A N 1
ATOM 866 C CA . ARG A 1 115 ? -9.856 -4.713 9.301 1.00 69.94 115 ARG A CA 1
ATOM 867 C C . ARG A 1 115 ? -10.062 -4.515 10.786 1.00 69.94 115 ARG A C 1
ATOM 869 O O . ARG A 1 115 ? -9.459 -3.618 11.373 1.00 69.94 115 ARG A O 1
ATOM 876 N N . GLU A 1 116 ? -10.873 -5.402 11.360 1.00 57.56 116 GLU A N 1
ATOM 877 C CA . GLU A 1 116 ? -10.971 -5.578 12.804 1.00 57.56 116 GLU A CA 1
ATOM 878 C C . GLU A 1 116 ? -9.557 -5.614 13.367 1.00 57.56 116 GLU A C 1
ATOM 880 O O . GLU A 1 116 ? -8.697 -6.354 12.852 1.00 57.56 116 GLU A O 1
ATOM 885 N N . PRO A 1 117 ? -9.272 -4.764 14.354 1.00 55.38 117 PRO A N 1
ATOM 886 C CA . PRO A 1 117 ? -7.919 -4.576 14.790 1.00 55.38 117 PRO A CA 1
ATOM 887 C C . PRO A 1 117 ? -7.400 -5.926 15.276 1.00 55.38 117 PRO A C 1
ATOM 889 O O . PRO A 1 117 ? -8.076 -6.687 15.973 1.00 55.38 117 PRO A O 1
ATOM 892 N N . SER A 1 118 ? -6.215 -6.292 14.791 1.00 48.44 118 SER A N 1
ATOM 893 C CA . SER A 1 118 ? -5.609 -7.573 15.119 1.00 48.44 118 SER A CA 1
ATOM 894 C C . SER A 1 118 ? -5.521 -7.662 16.635 1.00 48.44 118 SER A C 1
ATOM 896 O O . SER A 1 118 ? -4.738 -6.921 17.236 1.00 48.44 118 SER A O 1
ATOM 898 N N . LYS A 1 119 ? -6.354 -8.532 17.228 1.00 46.25 119 LYS A N 1
ATOM 899 C CA . LYS A 1 119 ? -6.341 -8.855 18.655 1.00 46.25 119 LYS A CA 1
ATOM 900 C C . LYS A 1 119 ? -4.883 -9.030 19.036 1.00 46.25 119 LYS A C 1
ATOM 902 O O . LYS A 1 119 ? -4.217 -9.923 18.508 1.00 46.25 119 LYS A O 1
ATOM 907 N N . LEU A 1 120 ? -4.370 -8.136 19.873 1.00 41.75 120 LEU A N 1
ATOM 908 C CA . LEU A 1 120 ? -3.002 -8.221 20.343 1.00 41.75 120 LEU A CA 1
ATOM 909 C C . LEU A 1 120 ? -2.952 -9.446 21.263 1.00 41.75 120 LEU A C 1
ATOM 911 O O . LEU A 1 120 ? -3.213 -9.351 22.457 1.00 41.75 120 LEU A O 1
ATOM 915 N N . LYS A 1 121 ? -2.706 -10.630 20.695 1.00 42.56 121 LYS A N 1
ATOM 916 C CA . LYS A 1 121 ? -2.358 -11.818 21.467 1.00 42.56 121 LYS A CA 1
ATOM 917 C C . LYS A 1 121 ? -0.940 -11.594 21.980 1.00 42.56 121 LYS A C 1
ATOM 919 O O . LYS A 1 121 ? 0.026 -11.946 21.310 1.00 42.56 121 LYS A O 1
ATOM 924 N N . LEU A 1 122 ? -0.812 -10.953 23.140 1.00 42.88 122 LEU A N 1
ATOM 925 C CA . LEU A 1 122 ? 0.404 -11.089 23.931 1.00 42.88 122 LEU A CA 1
ATOM 926 C C . LEU A 1 122 ? 0.393 -12.493 24.534 1.00 42.88 122 LEU A C 1
ATOM 928 O O . LEU A 1 122 ? -0.210 -12.728 25.575 1.00 42.88 122 LEU A O 1
ATOM 932 N N . GLU A 1 123 ? 1.050 -13.427 23.861 1.00 41.44 123 GLU A N 1
ATOM 933 C CA . GLU A 1 123 ? 1.522 -14.650 24.501 1.00 41.44 123 GLU A CA 1
ATOM 934 C C . GLU A 1 123 ? 2.868 -14.293 25.148 1.00 41.44 123 GLU A C 1
ATOM 936 O O . GLU A 1 123 ? 3.912 -14.301 24.500 1.00 41.44 123 GLU A O 1
ATOM 941 N N . MET A 1 124 ? 2.832 -13.840 26.404 1.00 42.66 124 MET A N 1
ATOM 942 C CA . MET A 1 124 ? 4.040 -13.682 27.213 1.00 42.66 124 MET A CA 1
ATOM 943 C C . MET A 1 124 ? 4.288 -14.996 27.945 1.00 42.66 124 MET A C 1
ATOM 945 O O . MET A 1 124 ? 3.494 -15.374 28.803 1.00 42.66 124 MET A O 1
ATOM 949 N N . ASP A 1 125 ? 5.380 -15.678 27.611 1.00 40.81 125 ASP A N 1
ATOM 950 C CA . ASP A 1 125 ? 5.834 -16.855 28.350 1.00 40.81 125 ASP A CA 1
ATOM 951 C C . ASP A 1 125 ? 6.538 -16.369 29.627 1.00 40.81 125 ASP A C 1
ATOM 953 O O . ASP A 1 125 ? 7.717 -16.006 29.621 1.00 40.81 125 ASP A O 1
ATOM 957 N N . ILE A 1 126 ? 5.761 -16.208 30.702 1.00 46.25 126 ILE A N 1
ATOM 958 C CA . ILE A 1 126 ? 6.265 -15.790 32.012 1.00 46.25 126 ILE A CA 1
ATOM 959 C C . ILE A 1 126 ? 6.536 -17.065 32.822 1.00 46.25 126 ILE A C 1
ATOM 961 O O . ILE A 1 126 ? 5.574 -17.711 33.249 1.00 46.25 126 ILE A O 1
ATOM 965 N N . PRO A 1 127 ? 7.807 -17.444 33.063 1.00 41.16 127 PRO A N 1
ATOM 966 C CA . PRO A 1 127 ? 8.109 -18.574 33.934 1.00 41.16 127 PRO A CA 1
ATOM 967 C C . PRO A 1 127 ? 7.548 -18.324 35.347 1.00 41.16 127 PRO A C 1
ATOM 969 O O . PRO A 1 127 ? 7.649 -17.215 35.869 1.00 41.16 127 PRO A O 1
ATOM 972 N N . ASP A 1 128 ? 6.949 -19.366 35.936 1.00 50.84 128 ASP A N 1
ATOM 973 C CA . ASP A 1 128 ? 6.311 -19.424 37.268 1.00 50.84 128 ASP A CA 1
ATOM 974 C C . ASP A 1 128 ? 4.894 -18.824 37.442 1.00 50.84 128 ASP A C 1
ATOM 976 O O . ASP A 1 128 ? 4.435 -18.659 38.576 1.00 50.84 128 ASP A O 1
ATOM 980 N N . ILE A 1 129 ? 4.129 -18.579 36.366 1.00 47.72 129 ILE A N 1
ATOM 981 C CA . ILE A 1 129 ? 2.686 -18.258 36.472 1.00 47.72 129 ILE A CA 1
ATOM 982 C C . ILE A 1 129 ? 1.851 -19.248 35.640 1.00 47.72 129 ILE A C 1
ATOM 984 O O . ILE A 1 129 ? 1.759 -19.088 34.424 1.00 47.72 129 ILE A O 1
ATOM 988 N N . PRO A 1 130 ? 1.207 -20.263 36.249 1.00 40.09 130 PRO A N 1
ATOM 989 C CA . PRO A 1 130 ? 0.327 -21.160 35.508 1.00 40.09 130 PRO A CA 1
ATOM 990 C C . PRO A 1 130 ? -0.946 -20.424 35.048 1.00 40.09 130 PRO A C 1
ATOM 992 O O . PRO A 1 130 ? -1.694 -19.882 35.860 1.00 40.09 130 PRO A O 1
ATOM 995 N N . ASP A 1 131 ? -1.176 -20.428 33.732 1.00 43.00 131 ASP A N 1
ATOM 996 C CA . ASP A 1 131 ? -2.438 -20.119 33.040 1.00 43.00 131 ASP A CA 1
ATOM 997 C C . ASP A 1 131 ? -3.117 -18.765 33.338 1.00 43.00 131 ASP A C 1
ATOM 999 O O . ASP A 1 131 ? -4.325 -18.693 33.579 1.00 43.00 131 ASP A O 1
ATOM 1003 N N . PHE A 1 132 ? -2.396 -17.646 33.207 1.00 44.50 132 PHE A N 1
ATOM 1004 C CA . PHE A 1 132 ? -3.055 -16.333 33.131 1.00 44.50 132 PHE A CA 1
ATOM 1005 C C . PHE A 1 132 ? -3.596 -16.064 31.713 1.00 44.50 132 PHE A C 1
ATOM 1007 O O . PHE A 1 132 ? -2.940 -15.449 30.874 1.00 44.50 132 PHE A O 1
ATOM 1014 N N . LYS A 1 133 ? -4.813 -16.538 31.419 1.00 41.16 133 LYS A N 1
ATOM 1015 C CA . LYS A 1 133 ? -5.523 -16.237 30.162 1.00 41.16 133 LYS A CA 1
ATOM 1016 C C . LYS A 1 133 ? -6.314 -14.938 30.297 1.00 41.16 133 LYS A C 1
ATOM 1018 O O . LYS A 1 133 ? -7.465 -14.959 30.724 1.00 41.16 133 LYS A O 1
ATOM 1023 N N . ILE A 1 134 ? -5.738 -13.809 29.887 1.00 45.44 134 ILE A N 1
ATOM 1024 C CA . ILE A 1 134 ? -6.521 -12.578 29.716 1.00 45.44 134 ILE A CA 1
ATOM 1025 C C . ILE A 1 134 ? -7.202 -12.640 28.347 1.00 45.44 134 ILE A C 1
ATOM 1027 O O . ILE A 1 134 ? -6.585 -12.379 27.316 1.00 45.44 134 ILE A O 1
ATOM 1031 N N . THR A 1 135 ? -8.483 -12.997 28.326 1.00 40.09 135 THR A N 1
ATOM 1032 C CA . THR A 1 135 ? -9.332 -12.775 27.151 1.00 40.09 135 THR A CA 1
ATOM 1033 C C . THR A 1 135 ? -10.064 -11.472 27.389 1.00 40.09 135 THR A C 1
ATOM 1035 O O . THR A 1 135 ? -11.030 -11.456 28.136 1.00 40.09 135 THR A O 1
ATOM 1038 N N . VAL A 1 136 ? -9.581 -10.374 26.813 1.00 46.44 136 VAL A N 1
ATOM 1039 C CA . VAL A 1 136 ? -10.277 -9.094 26.953 1.00 46.44 136 VAL A CA 1
ATOM 1040 C C . VAL A 1 136 ? -11.413 -9.060 25.926 1.00 46.44 136 VAL A C 1
ATOM 1042 O O . VAL A 1 136 ? -11.153 -9.009 24.720 1.00 46.44 136 VAL A O 1
ATOM 1045 N N . ASN A 1 137 ? -12.667 -9.159 26.377 1.00 47.12 137 ASN A N 1
ATOM 1046 C CA . ASN A 1 137 ? -13.826 -8.975 25.503 1.00 47.12 137 ASN A CA 1
ATOM 1047 C C . ASN A 1 137 ? -14.002 -7.470 25.217 1.00 47.12 137 ASN A C 1
ATOM 1049 O O . ASN A 1 137 ? -13.903 -6.647 26.124 1.00 47.12 137 ASN A O 1
ATOM 1053 N N . ALA A 1 138 ? -14.281 -7.097 23.966 1.00 50.00 138 ALA A N 1
ATOM 1054 C CA . ALA A 1 138 ? -14.565 -5.715 23.575 1.00 50.00 138 ALA A CA 1
ATOM 1055 C C . ALA A 1 138 ? -15.711 -5.087 24.397 1.00 50.00 138 ALA A C 1
ATOM 1057 O O . ALA A 1 138 ? -15.704 -3.883 24.649 1.00 50.00 138 ALA A O 1
ATOM 1058 N N . GLU A 1 139 ? -16.661 -5.897 24.866 1.00 50.50 139 GLU A N 1
ATOM 1059 C CA . GLU A 1 139 ? -17.750 -5.463 25.749 1.00 50.50 139 GLU A CA 1
ATOM 1060 C C . GLU A 1 139 ? -17.251 -5.108 27.158 1.00 50.50 139 GLU A C 1
ATOM 1062 O O . GLU A 1 139 ? -17.655 -4.085 27.710 1.00 50.50 139 GLU A O 1
ATOM 1067 N N . GLU A 1 140 ? -16.311 -5.887 27.700 1.00 53.09 140 GLU A N 1
ATOM 1068 C CA . GLU A 1 140 ? -15.670 -5.631 28.998 1.00 53.09 140 GLU A CA 1
ATOM 1069 C C . GLU A 1 140 ? -14.753 -4.402 28.929 1.00 53.09 140 GLU A C 1
ATOM 1071 O O . GLU A 1 140 ? -14.743 -3.583 29.847 1.00 53.09 140 GLU A O 1
ATOM 1076 N N . ILE A 1 141 ? -14.044 -4.209 27.808 1.00 51.88 141 ILE A N 1
ATOM 1077 C CA . ILE A 1 141 ? -13.250 -2.993 27.551 1.00 51.88 141 ILE A CA 1
ATOM 1078 C C . ILE A 1 141 ? -14.160 -1.771 27.505 1.00 51.88 141 ILE A C 1
ATOM 1080 O O . ILE A 1 141 ? -13.851 -0.749 28.112 1.00 51.88 141 ILE A O 1
ATOM 1084 N N . LYS A 1 142 ? -15.290 -1.863 26.797 1.00 54.12 142 LYS A N 1
ATOM 1085 C CA . LYS A 1 142 ? -16.231 -0.749 26.670 1.00 54.12 142 LYS A CA 1
ATOM 1086 C C . LYS A 1 142 ? -16.825 -0.364 28.026 1.00 54.12 142 LYS A C 1
ATOM 1088 O O . LYS A 1 142 ? -16.906 0.825 28.320 1.00 54.12 142 LYS A O 1
ATOM 1093 N N . GLN A 1 143 ? -17.186 -1.341 28.857 1.00 57.72 143 GLN A N 1
ATOM 1094 C CA . GLN A 1 143 ? -17.659 -1.091 30.222 1.00 57.72 143 GLN A CA 1
ATOM 1095 C C . GLN A 1 143 ? -16.570 -0.465 31.100 1.00 57.72 143 GLN A C 1
ATOM 1097 O O . GLN A 1 143 ? -16.825 0.560 31.727 1.00 57.72 143 GLN A O 1
ATOM 1102 N N . ALA A 1 144 ? -15.344 -0.994 31.066 1.00 58.81 144 ALA A N 1
ATOM 1103 C CA . ALA A 1 144 ? -14.225 -0.440 31.825 1.00 58.81 144 ALA A CA 1
ATOM 1104 C C . ALA A 1 144 ? -13.888 1.002 31.405 1.00 58.81 144 ALA A C 1
ATOM 1106 O O . ALA A 1 144 ? -13.617 1.848 32.254 1.00 58.81 144 ALA A O 1
ATOM 1107 N N . ILE A 1 145 ? -13.942 1.318 30.105 1.00 57.59 145 ILE A N 1
ATOM 1108 C CA . ILE A 1 145 ? -13.734 2.684 29.599 1.00 57.59 145 ILE A CA 1
ATOM 1109 C C . ILE A 1 145 ? -14.817 3.638 30.121 1.00 57.59 145 ILE A C 1
ATOM 1111 O O . ILE A 1 145 ? -14.497 4.770 30.486 1.00 57.59 145 ILE A O 1
ATOM 1115 N N . GLU A 1 146 ? -16.080 3.212 30.170 1.00 67.06 146 GLU A N 1
ATOM 1116 C CA . GLU A 1 146 ? -17.174 4.045 30.683 1.00 67.06 146 GLU A CA 1
ATOM 1117 C C . GLU A 1 146 ? -17.098 4.243 32.205 1.00 67.06 146 GLU A C 1
ATOM 1119 O O . GLU A 1 146 ? -17.285 5.364 32.684 1.00 67.06 146 GLU A O 1
ATOM 1124 N N . GLU A 1 147 ? -16.732 3.209 32.966 1.00 71.06 147 GLU A N 1
ATOM 1125 C CA . GLU A 1 147 ? -16.488 3.327 34.410 1.00 71.06 147 GLU A CA 1
ATOM 1126 C C . GLU A 1 147 ? -15.320 4.279 34.710 1.00 71.06 147 GLU A C 1
ATOM 1128 O O . GLU A 1 147 ? -15.456 5.194 35.526 1.00 71.06 147 GLU A O 1
ATOM 1133 N N . ILE A 1 148 ? -14.205 4.153 33.982 1.00 63.22 148 ILE A N 1
ATOM 1134 C CA . ILE A 1 148 ? -13.036 5.034 34.129 1.00 63.22 148 ILE A CA 1
ATOM 1135 C C . ILE A 1 148 ? -13.379 6.484 33.757 1.00 63.22 148 ILE A C 1
ATOM 1137 O O . ILE A 1 148 ? -12.942 7.413 34.440 1.00 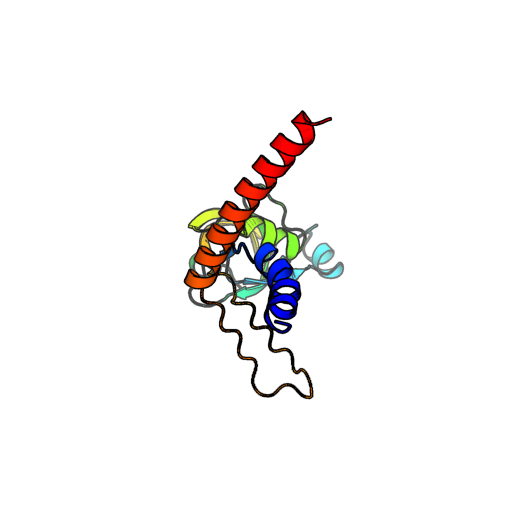63.22 148 ILE A O 1
ATOM 1141 N N . LYS A 1 149 ? -14.172 6.715 32.701 1.00 69.00 149 LYS A N 1
ATOM 1142 C CA . LYS A 1 149 ? -14.649 8.066 32.350 1.00 69.00 149 LYS A CA 1
ATOM 1143 C C . LYS A 1 149 ? -15.491 8.673 33.472 1.00 69.00 149 LYS A C 1
ATOM 1145 O O . LYS A 1 149 ? -15.310 9.848 33.791 1.00 69.00 149 LYS A O 1
ATOM 1150 N N . ALA A 1 150 ? -16.385 7.891 34.074 1.00 72.25 150 ALA A N 1
ATOM 1151 C CA . ALA A 1 150 ? -17.232 8.358 35.166 1.00 72.25 150 ALA A CA 1
ATOM 1152 C C . ALA A 1 150 ? -16.412 8.721 36.416 1.00 72.25 150 ALA A C 1
ATOM 1154 O O . ALA A 1 150 ? -16.691 9.730 37.070 1.00 72.25 150 ALA A O 1
ATOM 1155 N N . GLU A 1 151 ? -15.376 7.942 36.734 1.00 73.19 151 GLU A N 1
ATOM 1156 C CA . GLU A 1 151 ? -14.451 8.262 37.824 1.00 73.19 151 GLU A CA 1
ATOM 1157 C C . GLU A 1 151 ? -13.587 9.490 37.518 1.00 73.19 151 GLU A C 1
ATOM 1159 O O . GLU A 1 151 ? -13.416 10.348 38.385 1.00 73.19 151 GLU A O 1
ATOM 1164 N N . LEU A 1 152 ? -13.109 9.646 36.279 1.00 62.59 152 LEU A N 1
ATOM 1165 C CA . LEU A 1 152 ? -12.357 10.830 35.855 1.00 62.59 152 LEU A CA 1
ATOM 1166 C C . LEU A 1 152 ? -13.171 12.121 35.995 1.00 62.59 152 LEU A C 1
ATOM 1168 O O . LEU A 1 152 ? -12.614 13.143 36.396 1.00 62.59 152 LEU A O 1
ATOM 1172 N N . GLU A 1 153 ? -14.472 12.097 35.701 1.00 75.88 153 GLU A N 1
ATOM 1173 C CA . GLU A 1 153 ? -15.342 13.263 35.900 1.00 75.88 153 GLU A CA 1
ATOM 1174 C C . GLU A 1 153 ? -15.551 13.589 37.384 1.00 75.88 153 GLU A C 1
ATOM 1176 O O . GLU A 1 153 ? -15.505 14.760 37.766 1.00 75.88 153 GLU A O 1
ATOM 1181 N N . LYS A 1 154 ? -15.673 12.578 38.254 1.00 72.94 154 LYS A N 1
ATOM 1182 C CA . LYS A 1 154 ? -15.713 12.803 39.709 1.00 72.94 154 LYS A CA 1
ATOM 1183 C C . LYS A 1 154 ? -14.416 13.425 40.223 1.00 72.94 154 LYS A C 1
ATOM 1185 O O . LYS A 1 154 ? -14.463 14.430 40.926 1.00 72.94 154 LYS A O 1
ATOM 1190 N N . VAL A 1 155 ? -13.267 12.886 39.814 1.00 71.88 155 VAL A N 1
ATOM 1191 C CA . VAL A 1 155 ? -11.946 13.402 40.210 1.00 71.88 155 VAL A CA 1
ATOM 1192 C C . VAL A 1 155 ? -11.733 14.830 39.696 1.00 71.88 155 VAL A C 1
ATOM 1194 O O . VAL A 1 155 ? -11.206 15.676 40.419 1.00 71.88 155 VAL A O 1
ATOM 1197 N N . LYS A 1 156 ? -12.173 15.151 38.472 1.00 70.69 156 LYS A N 1
ATOM 1198 C CA . LYS A 1 156 ? -12.132 16.530 37.953 1.00 70.69 156 LYS A CA 1
ATOM 1199 C C . LYS A 1 156 ? -12.973 17.486 38.795 1.00 70.69 156 LYS A C 1
ATOM 1201 O O . LYS A 1 156 ? -12.526 18.605 39.054 1.00 70.69 156 LYS A O 1
ATOM 1206 N N . GLU A 1 157 ? -14.162 17.070 39.220 1.00 76.44 157 GLU A N 1
ATOM 1207 C CA . GLU A 1 157 ? -15.041 17.919 40.024 1.00 76.44 157 GLU A CA 1
ATOM 1208 C C . GLU A 1 157 ? -14.495 18.111 41.449 1.00 76.44 157 GLU A C 1
ATOM 1210 O O . GLU A 1 157 ? -14.509 19.229 41.964 1.00 76.44 157 GLU A O 1
ATOM 1215 N N . GLU A 1 158 ? -13.896 17.080 42.049 1.00 75.75 158 GLU A N 1
ATOM 1216 C CA . GLU A 1 158 ? -13.176 17.191 43.327 1.00 75.75 158 GLU A CA 1
ATOM 1217 C C . GLU A 1 158 ? -11.976 18.145 43.227 1.00 75.75 158 GLU A C 1
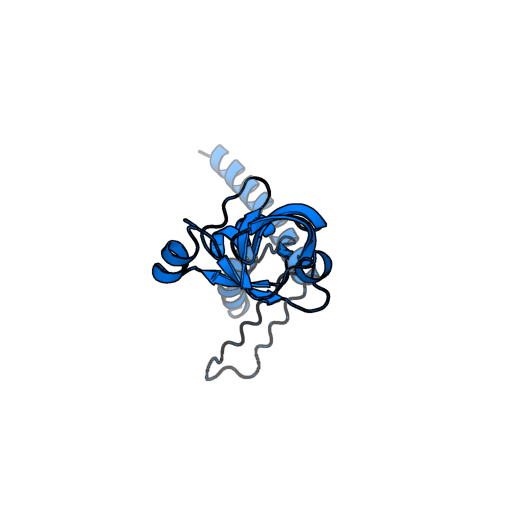ATOM 1219 O O . GLU A 1 158 ? -11.810 19.033 44.066 1.00 75.75 158 GLU A O 1
ATOM 1224 N N . LEU A 1 159 ? -11.180 18.054 42.155 1.00 66.12 159 LEU A N 1
ATOM 1225 C CA . LEU A 1 159 ? -10.065 18.978 41.910 1.00 66.12 159 LEU A CA 1
ATOM 1226 C C . LEU A 1 159 ? -10.537 20.425 41.706 1.00 66.12 159 LEU A C 1
ATOM 1228 O O . LEU A 1 159 ? -9.842 21.370 42.088 1.00 66.12 159 LEU A O 1
ATOM 1232 N N . LYS A 1 160 ? -11.722 20.623 41.124 1.00 73.75 160 LYS A N 1
ATOM 1233 C CA . LYS A 1 160 ? -12.343 21.943 40.951 1.00 73.75 160 LYS A CA 1
ATOM 1234 C C . LYS A 1 160 ? -12.843 22.523 42.275 1.00 73.75 160 LYS A C 1
ATOM 1236 O O . LYS A 1 160 ? -12.789 23.738 42.456 1.00 73.75 160 LYS A O 1
ATOM 1241 N N . GLN A 1 161 ? -13.300 21.679 43.197 1.00 73.19 161 GLN A N 1
ATOM 1242 C CA . GLN A 1 161 ? -13.668 22.089 44.553 1.00 73.19 161 GLN A 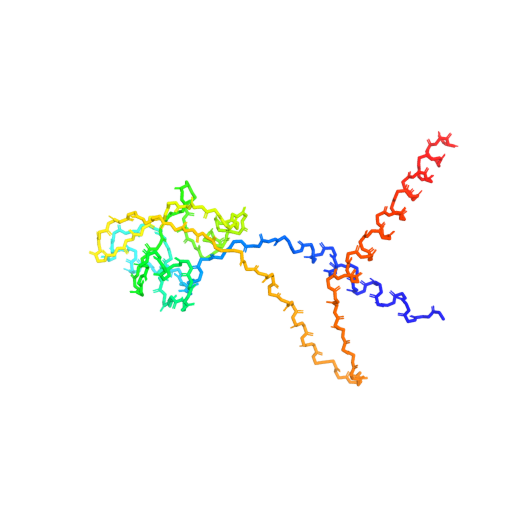CA 1
ATOM 1243 C C . GLN A 1 161 ? -12.431 22.415 45.398 1.00 73.19 161 GLN A C 1
ATOM 1245 O O . GLN A 1 161 ? -12.429 23.426 46.100 1.00 73.19 161 GLN A O 1
ATOM 1250 N N . LEU A 1 162 ? -11.346 21.651 45.251 1.00 65.06 162 LEU A N 1
ATOM 1251 C CA . LEU A 1 162 ? -10.077 21.913 45.936 1.00 65.06 162 LEU A CA 1
ATOM 1252 C C . LEU A 1 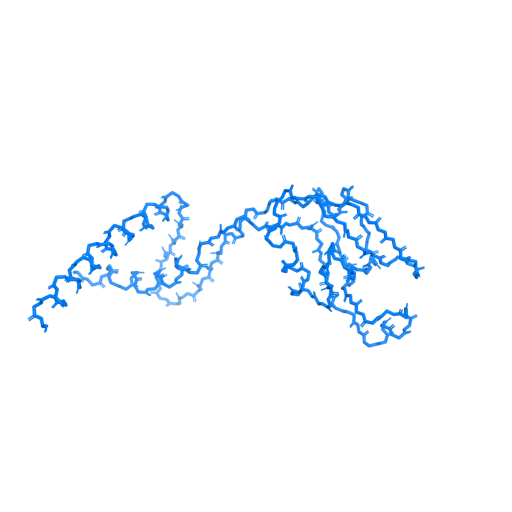162 ? -9.439 23.242 45.490 1.00 65.06 162 LEU A C 1
ATOM 1254 O O . LEU A 1 162 ? -8.947 24.0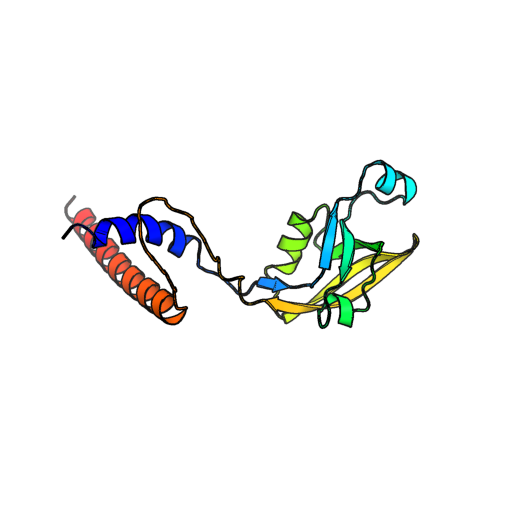05 46.315 1.00 65.06 162 LEU A O 1
ATOM 1258 N N . LYS A 1 163 ? -9.519 23.566 44.191 1.00 59.84 163 LYS A N 1
ATOM 1259 C CA . LYS A 1 163 ? -9.067 24.852 43.621 1.00 59.84 163 LYS A CA 1
ATOM 1260 C C . LYS A 1 163 ? -9.943 26.059 43.983 1.00 59.84 163 LYS A C 1
ATOM 1262 O O . LYS A 1 163 ? -9.600 27.167 43.600 1.00 59.84 163 LYS A O 1
ATOM 1267 N N . LYS A 1 164 ? -11.082 25.858 44.653 1.00 59.59 164 LYS A N 1
ATOM 1268 C CA . LYS A 1 164 ? -11.911 26.939 45.218 1.00 59.59 164 LYS A CA 1
ATOM 1269 C C . LYS A 1 164 ? -11.640 27.177 46.707 1.00 59.59 164 LYS A C 1
ATOM 1271 O O . LYS A 1 164 ? -12.164 28.141 47.257 1.00 59.59 164 LYS A O 1
ATOM 1276 N N . GLN A 1 165 ? -10.884 26.290 47.358 1.00 54.28 165 GLN A N 1
ATOM 1277 C CA . GLN A 1 165 ? -10.476 26.415 48.763 1.00 54.28 165 GLN A CA 1
ATOM 1278 C C . GLN A 1 165 ? -9.084 27.048 48.942 1.00 54.28 165 GLN A C 1
ATOM 1280 O O . GLN A 1 165 ? -8.671 27.279 50.077 1.00 54.28 165 GLN A O 1
ATOM 1285 N N . TYR A 1 166 ? -8.403 27.368 47.840 1.00 46.53 166 TYR A N 1
ATOM 1286 C CA . TYR A 1 166 ? -7.189 28.184 47.757 1.00 46.53 166 TYR A CA 1
ATOM 1287 C C . TYR A 1 166 ? -7.407 29.304 46.743 1.00 46.53 166 TYR A C 1
ATOM 1289 O O . TYR A 1 166 ? -6.759 30.361 46.899 1.00 46.53 166 TYR A O 1
#

Sequence (166 aa):
MRAITAVTVLAFPLLLLGGQEAVGYLGVSTHGLSEAMRIALDIDHGVIVERVHEDSPAEKAGVEVGDIITKIDDDLVNDYKALKRAVAARPNERVSMTIYRRGKKLSKAVTLSEREPSKLKLEMDIPDIPDFKITVNAEEIKQAIEEIKAELEKVKEELKQLKKQY

Secondary structure (DSSP, 8-state):
--HHHHHHHHHHHHHHHT----EEE--EEEEEPPHHHHHHHT-SS-EEEEEE-TT-HHHHTT--TT-EEEEETTEE--SHHHHHHHHHT-TT-EEEEEEEETTEEEEEEEEPEEE-----------TT-TT------HHHHHHHHHHHHHHHHHHHHHHHHHTT--

Organism: NCBI:txid1703779

InterPro domains:
  IPR001478 PDZ domain [PF13180] (24-111)
  IPR001478 PDZ domain [PS50106] (24-74)
  IPR001478 PDZ domain [SM00228] (24-103)
  IPR036034 PDZ superfamily [G3DSA:2.30.42.10] (24-121)
  IPR036034 PDZ superfamily [SSF50156] (24-113)